Protein AF-A0A4Y2QVM6-F1 (afdb_monomer)

Structure (mmCIF, N/CA/C/O backbone):
data_AF-A0A4Y2QVM6-F1
#
_entry.id   AF-A0A4Y2QVM6-F1
#
loop_
_atom_site.group_PDB
_atom_site.id
_atom_site.type_symbol
_atom_site.label_atom_id
_atom_site.label_alt_id
_atom_site.label_comp_id
_atom_site.label_asym_id
_atom_site.label_entity_id
_atom_site.label_seq_id
_atom_site.pdbx_PDB_ins_code
_atom_site.Cartn_x
_atom_site.Cartn_y
_atom_site.Cartn_z
_atom_site.occupancy
_atom_site.B_iso_or_equiv
_atom_site.auth_seq_id
_atom_site.auth_comp_id
_atom_site.auth_asym_id
_atom_site.auth_atom_id
_atom_site.pdbx_PDB_model_num
ATOM 1 N N . MET A 1 1 ? -23.909 -36.027 -9.436 1.00 43.66 1 MET A N 1
ATOM 2 C CA . MET A 1 1 ? -22.846 -35.007 -9.328 1.00 43.66 1 MET A CA 1
ATOM 3 C C . MET A 1 1 ? -22.425 -34.625 -10.741 1.00 43.66 1 MET A C 1
ATOM 5 O O . MET A 1 1 ? -21.744 -35.407 -11.389 1.00 43.66 1 MET A O 1
ATOM 9 N N . CYS A 1 2 ? -22.909 -33.504 -11.273 1.00 50.91 2 CYS A N 1
ATOM 10 C CA . CYS A 1 2 ? -22.506 -33.029 -12.599 1.00 50.91 2 CYS A CA 1
ATOM 11 C C . CYS A 1 2 ? -21.246 -32.173 -12.443 1.00 50.91 2 CYS A C 1
ATOM 13 O O . CYS A 1 2 ? -21.300 -31.105 -11.841 1.00 50.91 2 CYS A O 1
ATOM 15 N N . LEU A 1 3 ? -20.111 -32.649 -12.959 1.00 51.12 3 LEU A N 1
ATOM 16 C CA . LEU A 1 3 ? -18.906 -31.835 -13.092 1.00 51.12 3 LEU A CA 1
ATOM 17 C C . LEU A 1 3 ? -19.154 -30.814 -14.206 1.00 51.12 3 LEU A C 1
ATOM 19 O O . LEU A 1 3 ? -19.171 -31.168 -15.386 1.00 51.12 3 LEU A O 1
ATOM 23 N N . HIS A 1 4 ? -19.367 -29.551 -13.837 1.00 55.88 4 HIS A N 1
ATOM 24 C CA . HIS A 1 4 ? -19.309 -28.453 -14.795 1.00 55.88 4 HIS A CA 1
ATOM 25 C C . HIS A 1 4 ? -17.871 -28.351 -15.310 1.00 55.88 4 HIS A C 1
ATOM 27 O O . HIS A 1 4 ? -16.975 -27.855 -14.632 1.00 55.88 4 HIS A O 1
ATOM 33 N N . ARG A 1 5 ? -17.645 -28.872 -16.517 1.00 62.84 5 ARG A N 1
ATOM 34 C CA . ARG A 1 5 ? -16.399 -28.684 -17.255 1.00 62.84 5 ARG A CA 1
ATOM 35 C C . ARG A 1 5 ? -16.315 -27.210 -17.638 1.00 62.84 5 ARG A C 1
ATOM 37 O O . ARG A 1 5 ? -17.061 -2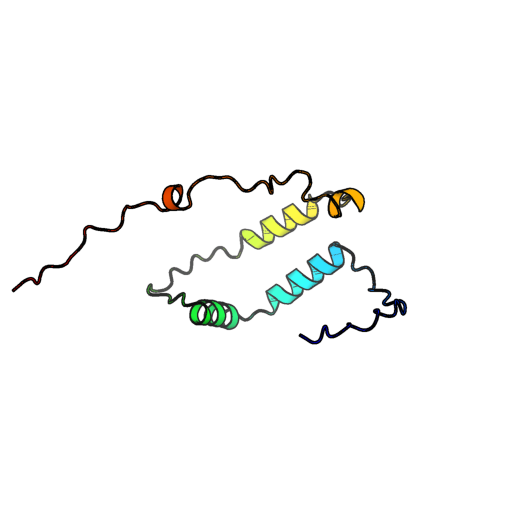6.763 -18.507 1.00 62.84 5 ARG A O 1
ATOM 44 N N . PHE A 1 6 ? -15.438 -26.459 -16.978 1.00 56.59 6 PHE A N 1
ATOM 45 C CA . PHE A 1 6 ? -15.099 -25.115 -17.431 1.00 56.59 6 PHE A CA 1
ATOM 46 C C . PHE A 1 6 ? -14.541 -25.203 -18.861 1.00 56.59 6 PHE A C 1
ATOM 48 O O . PHE A 1 6 ? -13.732 -26.098 -19.141 1.00 56.59 6 PHE A O 1
ATOM 55 N N . PRO A 1 7 ? -14.985 -24.340 -19.791 1.00 65.94 7 PRO A N 1
ATOM 56 C CA . PRO A 1 7 ? -14.401 -24.297 -21.122 1.00 65.94 7 PRO A CA 1
ATOM 57 C C . PRO A 1 7 ? -12.908 -23.937 -21.016 1.00 65.94 7 PRO A C 1
ATOM 59 O O . PRO A 1 7 ? -12.543 -23.132 -20.155 1.00 65.94 7 PRO A O 1
ATOM 62 N N . PRO A 1 8 ? -12.035 -24.518 -21.860 1.00 61.84 8 PRO A N 1
ATOM 63 C CA . PRO A 1 8 ? -10.626 -24.151 -21.878 1.00 61.84 8 PRO A CA 1
ATOM 64 C C . PRO A 1 8 ? -10.510 -22.661 -22.204 1.00 61.84 8 PRO A C 1
ATOM 66 O O . PRO A 1 8 ? -11.066 -22.187 -23.197 1.00 61.84 8 PRO A O 1
ATOM 69 N N . ALA A 1 9 ? -9.820 -21.916 -21.342 1.00 61.75 9 ALA A N 1
ATOM 70 C CA . ALA A 1 9 ? -9.538 -20.512 -21.579 1.00 61.75 9 ALA A CA 1
ATOM 71 C C . ALA A 1 9 ? -8.761 -20.385 -22.896 1.00 61.75 9 ALA A C 1
ATOM 73 O O . ALA A 1 9 ? -7.677 -20.948 -23.044 1.00 61.75 9 ALA A O 1
ATOM 74 N N . ASN A 1 10 ? -9.322 -19.662 -23.864 1.00 61.50 10 ASN A N 1
ATOM 75 C CA . ASN A 1 10 ? -8.602 -19.306 -25.078 1.00 61.50 10 ASN A CA 1
ATOM 76 C C . ASN A 1 10 ? -7.444 -18.375 -24.680 1.00 61.50 10 ASN A C 1
ATOM 78 O O . ASN A 1 10 ? -7.723 -17.296 -24.150 1.00 61.50 10 ASN A O 1
ATOM 82 N N . PRO A 1 11 ? -6.169 -18.699 -24.965 1.00 53.56 11 PRO A N 1
ATOM 83 C CA . PRO A 1 11 ? -5.063 -17.767 -24.786 1.00 53.56 11 PRO A CA 1
ATOM 84 C C . PRO A 1 11 ? -5.073 -16.762 -25.945 1.00 53.56 11 PRO A C 1
ATOM 86 O O . PRO A 1 11 ? -4.121 -16.644 -26.716 1.00 53.56 11 PRO A O 1
ATOM 89 N N . ALA A 1 12 ? -6.176 -16.031 -26.112 1.00 55.97 12 ALA A N 1
ATOM 90 C CA . ALA A 1 12 ? -6.257 -14.903 -27.024 1.00 55.97 12 ALA A CA 1
ATOM 91 C C . ALA A 1 12 ? -5.507 -13.726 -26.394 1.00 55.97 12 ALA A C 1
ATOM 93 O O . ALA A 1 12 ? -6.110 -12.768 -25.928 1.00 55.97 12 ALA A O 1
ATOM 94 N N . LYS A 1 13 ? -4.176 -13.858 -26.338 1.00 58.09 13 LYS A N 1
ATOM 95 C CA . LYS A 1 13 ? -3.180 -12.787 -26.250 1.00 58.09 13 LYS A CA 1
ATOM 96 C C . LYS A 1 13 ? -3.659 -11.575 -25.438 1.00 58.09 13 LYS A C 1
ATOM 98 O O . LYS A 1 13 ? -3.655 -10.452 -25.940 1.00 58.09 13 LYS A O 1
ATOM 103 N N . SER A 1 14 ? -4.033 -11.775 -24.173 1.00 57.97 14 SER A N 1
ATOM 104 C CA . SER A 1 14 ? -4.089 -10.666 -23.226 1.00 57.97 14 SER A CA 1
ATOM 105 C C . SER A 1 14 ? -2.642 -10.269 -22.976 1.00 57.97 14 SER A C 1
ATOM 107 O O . SER A 1 14 ? -1.991 -10.750 -22.052 1.00 57.97 14 SER A O 1
ATOM 109 N N . ARG A 1 15 ? -2.089 -9.446 -23.867 1.00 49.66 15 ARG A N 1
ATOM 110 C CA . ARG A 1 15 ? -0.839 -8.750 -23.603 1.00 49.66 15 ARG A CA 1
ATOM 111 C C . ARG A 1 15 ? -1.165 -7.760 -22.493 1.00 49.66 15 ARG A C 1
ATOM 113 O O . ARG A 1 15 ? -1.472 -6.601 -22.770 1.00 49.66 15 ARG A O 1
ATOM 120 N N . ALA A 1 16 ? -1.193 -8.251 -21.254 1.00 65.44 16 ALA A N 1
ATOM 121 C CA . ALA A 1 16 ? -1.115 -7.409 -20.082 1.00 65.44 16 ALA A CA 1
ATOM 122 C C . ALA A 1 16 ? 0.095 -6.517 -20.344 1.00 65.44 16 ALA A C 1
ATOM 124 O O . ALA A 1 16 ? 1.196 -7.007 -20.602 1.00 65.44 16 ALA A O 1
ATOM 125 N N . LYS A 1 17 ? -0.152 -5.215 -20.485 1.00 70.19 17 LYS A N 1
ATOM 126 C CA . LYS A 1 17 ? 0.931 -4.257 -20.672 1.00 70.19 17 LYS A CA 1
ATOM 127 C C . LYS A 1 17 ? 1.820 -4.443 -19.449 1.00 70.19 17 LYS A C 1
ATOM 129 O O . LYS A 1 17 ? 1.312 -4.340 -18.338 1.00 70.19 17 LYS A O 1
ATOM 134 N N . SER A 1 18 ? 3.081 -4.806 -19.662 1.00 69.44 18 SER A N 1
ATOM 135 C CA . SER A 1 18 ? 4.054 -4.888 -18.581 1.00 69.44 18 SER A CA 1
ATOM 136 C C . SER A 1 18 ? 4.085 -3.519 -17.910 1.00 69.44 18 SER A C 1
ATOM 138 O O . SER A 1 18 ? 4.406 -2.525 -18.560 1.00 69.44 18 SER A O 1
ATOM 140 N N . VAL A 1 19 ? 3.651 -3.467 -16.657 1.00 73.44 19 VAL A N 1
ATOM 141 C CA . VAL A 1 19 ? 3.746 -2.281 -15.809 1.00 73.44 19 VAL A CA 1
ATOM 142 C C . VAL A 1 19 ? 5.127 -2.351 -15.180 1.00 73.44 19 VAL A C 1
ATOM 144 O O . VAL A 1 19 ? 5.482 -3.400 -14.641 1.00 73.44 19 VAL A O 1
ATOM 147 N N . SER A 1 20 ? 5.937 -1.299 -15.303 1.00 87.06 20 SER A N 1
ATOM 148 C CA . SER A 1 20 ? 7.224 -1.299 -14.606 1.00 87.06 20 SER A CA 1
ATOM 149 C C . SER A 1 20 ? 6.989 -1.173 -13.098 1.00 87.06 20 SER A C 1
ATOM 151 O O . SER A 1 20 ? 5.994 -0.583 -12.671 1.00 87.06 20 SER A O 1
ATOM 153 N N . GLY A 1 21 ? 7.906 -1.693 -12.275 1.00 81.81 21 GLY A N 1
ATOM 154 C CA . GLY A 1 21 ? 7.824 -1.513 -10.819 1.00 81.81 21 GLY A CA 1
ATOM 155 C C . GLY A 1 21 ? 7.707 -0.034 -10.436 1.00 81.81 21 GLY A C 1
ATOM 156 O O . GLY A 1 21 ? 6.930 0.332 -9.559 1.00 81.81 21 GLY A O 1
ATOM 157 N N . MET A 1 22 ? 8.371 0.837 -11.196 1.00 82.38 22 MET A N 1
ATOM 158 C CA . MET A 1 22 ? 8.331 2.284 -11.009 1.00 82.38 22 MET A CA 1
ATOM 159 C C . MET A 1 22 ? 6.961 2.897 -11.352 1.00 82.38 22 MET A C 1
ATOM 161 O O . MET A 1 22 ? 6.491 3.789 -10.643 1.00 82.38 22 MET A O 1
ATOM 165 N N . ASP A 1 23 ? 6.271 2.382 -12.376 1.00 83.56 23 ASP A N 1
ATOM 166 C CA . ASP A 1 23 ? 4.889 2.778 -12.692 1.00 83.56 23 ASP A CA 1
ATOM 167 C C . ASP A 1 23 ? 3.921 2.351 -11.579 1.00 83.56 23 ASP A C 1
ATOM 169 O O . ASP A 1 23 ? 3.041 3.122 -11.189 1.00 83.56 23 ASP A O 1
ATOM 173 N N . ALA A 1 24 ? 4.104 1.149 -11.023 1.00 83.31 24 ALA A N 1
ATOM 174 C CA . ALA A 1 24 ? 3.293 0.651 -9.913 1.00 83.31 24 ALA A CA 1
ATOM 175 C C . ALA A 1 24 ? 3.494 1.486 -8.635 1.00 83.31 24 ALA A C 1
ATOM 177 O O . ALA A 1 24 ? 2.511 1.855 -7.981 1.00 83.31 24 ALA A O 1
ATOM 178 N N . ILE A 1 25 ? 4.742 1.851 -8.320 1.00 84.69 25 ILE A N 1
ATOM 179 C CA . ILE A 1 25 ? 5.077 2.770 -7.221 1.00 84.69 25 ILE A CA 1
ATOM 180 C C . ILE A 1 25 ? 4.390 4.122 -7.454 1.00 84.69 25 ILE A C 1
ATOM 182 O O . ILE A 1 25 ? 3.670 4.613 -6.584 1.00 84.69 25 ILE A O 1
ATOM 186 N N . SER A 1 26 ? 4.516 4.688 -8.658 1.00 86.69 26 SER A N 1
ATOM 187 C CA . SER A 1 26 ? 3.907 5.976 -9.012 1.00 86.69 26 SER A CA 1
ATOM 188 C C . SER A 1 26 ? 2.382 5.981 -8.842 1.00 86.69 26 SER A C 1
ATOM 190 O O . SER A 1 26 ? 1.810 6.930 -8.287 1.00 86.69 26 SER A O 1
ATOM 192 N N . TRP A 1 27 ? 1.703 4.913 -9.270 1.00 88.06 27 TRP A N 1
ATOM 193 C CA . TRP A 1 27 ? 0.253 4.780 -9.121 1.00 88.06 27 TRP A CA 1
ATOM 194 C C . TRP A 1 27 ? -0.172 4.626 -7.668 1.00 88.06 27 TRP A C 1
ATOM 196 O O . TRP A 1 27 ? -1.148 5.257 -7.261 1.00 88.06 27 TRP A O 1
ATOM 206 N N . THR A 1 28 ? 0.569 3.846 -6.884 1.00 84.94 28 THR A N 1
ATOM 207 C CA . THR A 1 28 ? 0.265 3.613 -5.468 1.00 84.94 28 THR A CA 1
ATOM 208 C C . THR A 1 28 ? 0.413 4.903 -4.664 1.00 84.94 28 THR A C 1
ATOM 210 O O . THR A 1 28 ? -0.522 5.296 -3.966 1.00 84.94 28 THR A O 1
ATOM 213 N N . THR A 1 29 ? 1.509 5.643 -4.854 1.00 86.06 29 THR A N 1
ATOM 214 C CA . THR A 1 29 ? 1.725 6.948 -4.208 1.00 86.06 29 THR A CA 1
ATOM 215 C C . THR A 1 29 ? 0.663 7.966 -4.629 1.00 86.06 29 THR A C 1
ATOM 217 O O . THR A 1 29 ? 0.128 8.709 -3.804 1.00 86.06 29 THR A O 1
ATOM 220 N N . SER A 1 30 ? 0.302 7.992 -5.915 1.00 84.38 30 SER A N 1
ATOM 221 C CA . SER A 1 30 ? -0.744 8.888 -6.428 1.00 84.38 30 SER A CA 1
ATOM 222 C C . SER A 1 30 ? -2.134 8.549 -5.891 1.00 84.38 30 SER A C 1
ATOM 224 O O . SER A 1 30 ? -2.950 9.449 -5.684 1.00 84.38 30 SER A O 1
ATOM 226 N N . ALA A 1 31 ? -2.423 7.262 -5.696 1.00 86.12 31 ALA A N 1
ATOM 227 C CA . ALA A 1 31 ? -3.672 6.798 -5.111 1.00 86.12 31 ALA A CA 1
ATOM 228 C C . ALA A 1 31 ? -3.739 7.154 -3.624 1.00 86.12 31 ALA A C 1
ATOM 230 O O . ALA A 1 31 ? -4.754 7.697 -3.195 1.00 86.12 31 ALA A O 1
ATOM 231 N N . LEU A 1 32 ? -2.651 6.940 -2.876 1.00 82.50 32 LEU A N 1
ATOM 232 C CA . LEU A 1 32 ? -2.554 7.263 -1.451 1.00 82.50 32 LEU A CA 1
ATOM 233 C C . LEU A 1 32 ? -2.885 8.738 -1.177 1.00 82.50 32 LEU A C 1
ATOM 235 O O . LEU A 1 32 ? -3.726 9.028 -0.331 1.00 82.50 32 LEU A O 1
ATOM 239 N N . LYS A 1 33 ? -2.344 9.662 -1.983 1.00 83.38 33 LYS A N 1
ATOM 240 C CA . LYS A 1 33 ? -2.624 11.111 -1.887 1.00 83.38 33 LYS A CA 1
ATOM 241 C C . LYS A 1 33 ? -4.090 11.496 -2.111 1.00 83.38 33 LYS A C 1
ATOM 243 O O . LYS A 1 33 ? -4.495 12.602 -1.764 1.00 83.38 33 LYS A O 1
ATOM 248 N N . LYS A 1 34 ? -4.884 10.623 -2.735 1.00 85.69 34 LYS A N 1
ATOM 249 C CA . LYS A 1 34 ? -6.309 10.851 -3.021 1.00 85.69 34 LYS A CA 1
ATOM 250 C C . LYS A 1 34 ? -7.232 10.188 -2.001 1.00 85.69 34 LYS A C 1
ATOM 252 O O . LYS A 1 34 ? -8.445 10.382 -2.085 1.00 85.69 34 LYS A O 1
ATOM 257 N N . VAL A 1 35 ? -6.696 9.392 -1.074 1.00 83.50 35 VAL A N 1
ATOM 258 C CA . VAL A 1 35 ? -7.505 8.740 -0.045 1.00 83.50 35 VAL A CA 1
ATOM 259 C C . VAL A 1 35 ? -7.907 9.778 0.994 1.00 83.50 35 VAL A C 1
ATOM 261 O O . VAL A 1 35 ? -7.077 10.341 1.699 1.00 83.50 35 VAL A O 1
ATOM 264 N N . GLU A 1 36 ? -9.210 10.018 1.109 1.00 82.94 36 GLU A N 1
ATOM 265 C CA . GLU A 1 36 ? -9.754 10.826 2.194 1.00 82.94 36 GLU A CA 1
ATOM 266 C C . GLU A 1 36 ? -9.555 10.088 3.536 1.00 82.94 36 GLU A C 1
ATOM 268 O O . GLU A 1 36 ? -9.911 8.905 3.628 1.00 82.94 36 GLU A O 1
ATOM 273 N N . PRO A 1 37 ? -9.085 10.755 4.608 1.00 76.75 37 PRO A N 1
ATOM 274 C CA . PRO A 1 37 ? -8.931 10.139 5.932 1.00 76.75 37 PRO A CA 1
ATOM 275 C C . PRO A 1 37 ? -10.220 9.477 6.451 1.00 76.75 37 PRO A C 1
ATOM 277 O O . PRO A 1 37 ? -10.189 8.426 7.097 1.00 76.75 37 PRO A O 1
ATOM 280 N N . GLY A 1 38 ? -11.383 10.037 6.098 1.00 79.25 38 GLY A N 1
ATOM 281 C CA . GLY A 1 38 ? -12.691 9.466 6.423 1.00 79.25 38 GLY A CA 1
ATOM 282 C C . GLY A 1 38 ? -12.951 8.092 5.792 1.00 79.25 38 GLY A C 1
ATOM 283 O O . GLY A 1 38 ? -13.745 7.314 6.327 1.00 79.25 38 GLY A O 1
ATOM 284 N N . CYS A 1 39 ? -12.282 7.759 4.685 1.00 82.38 39 CYS A N 1
ATOM 285 C CA . CYS A 1 39 ? -12.387 6.458 4.025 1.00 82.38 39 CYS A CA 1
ATOM 286 C C . CYS A 1 39 ? -11.708 5.363 4.861 1.00 82.38 39 CYS A C 1
ATOM 288 O O . CYS A 1 39 ? -12.305 4.318 5.121 1.00 82.38 39 CYS A O 1
ATOM 290 N N . VAL A 1 40 ? -10.511 5.654 5.378 1.00 82.44 40 VAL A N 1
ATOM 291 C CA . VAL A 1 40 ? -9.753 4.754 6.259 1.00 82.44 40 VAL A CA 1
ATOM 292 C C . VAL A 1 40 ? -10.543 4.477 7.539 1.00 82.44 40 VAL A C 1
ATOM 294 O O . VAL A 1 40 ? -10.768 3.320 7.896 1.00 82.44 40 VAL A O 1
ATOM 297 N N . LEU A 1 41 ? -11.087 5.524 8.169 1.00 81.56 41 LEU A N 1
ATOM 298 C CA . LEU A 1 41 ? -11.900 5.389 9.382 1.00 81.56 41 LEU A CA 1
ATOM 299 C C . LEU A 1 41 ? -13.155 4.523 9.168 1.00 81.56 41 LEU A C 1
ATOM 301 O O . LEU A 1 41 ? -13.533 3.737 10.040 1.00 81.56 41 LEU A O 1
ATOM 305 N N . LYS A 1 42 ? -13.813 4.643 8.006 1.00 85.31 42 LYS A N 1
ATOM 306 C CA . LYS A 1 42 ? -14.968 3.801 7.652 1.00 85.31 42 LYS A CA 1
ATOM 307 C C . LYS A 1 42 ? -14.577 2.328 7.512 1.00 85.31 42 LYS A C 1
ATOM 309 O O . LYS A 1 42 ? -15.355 1.472 7.933 1.00 85.31 42 LYS A O 1
ATOM 314 N N . CYS A 1 43 ? -13.396 2.030 6.969 1.00 84.69 43 CYS A N 1
ATOM 315 C CA . CYS A 1 43 ? -12.885 0.661 6.875 1.00 84.69 43 CYS A CA 1
ATOM 316 C C . CYS A 1 43 ? -12.644 0.048 8.259 1.00 84.69 43 CYS A C 1
ATOM 318 O O . CYS A 1 43 ? -13.132 -1.052 8.513 1.00 84.69 43 CYS A O 1
ATOM 320 N N . PHE A 1 44 ? -11.996 0.776 9.175 1.00 83.62 44 PHE A N 1
ATOM 321 C CA . PHE A 1 44 ? -11.777 0.312 10.552 1.00 83.62 44 PHE A CA 1
ATOM 322 C C . PHE A 1 44 ? -13.094 0.009 11.277 1.00 83.62 44 PHE A C 1
ATOM 324 O O . PHE A 1 44 ? -13.271 -1.093 11.797 1.00 83.62 44 PHE A O 1
ATOM 331 N N . LYS A 1 45 ? -14.071 0.925 11.205 1.00 86.06 45 LYS A N 1
ATOM 332 C CA . LYS A 1 45 ? -15.407 0.700 11.784 1.00 86.06 45 LYS A CA 1
ATOM 333 C C . LYS A 1 45 ? -16.101 -0.524 11.189 1.00 86.06 45 LYS A C 1
ATOM 335 O O . LYS A 1 45 ? -16.703 -1.303 11.922 1.00 86.06 45 LYS A O 1
ATOM 340 N N . LYS A 1 46 ? -16.021 -0.711 9.866 1.00 88.38 46 LYS A N 1
ATOM 341 C CA . LYS A 1 46 ? -16.628 -1.864 9.181 1.00 88.38 46 LYS A CA 1
ATOM 342 C C . LYS A 1 46 ? -1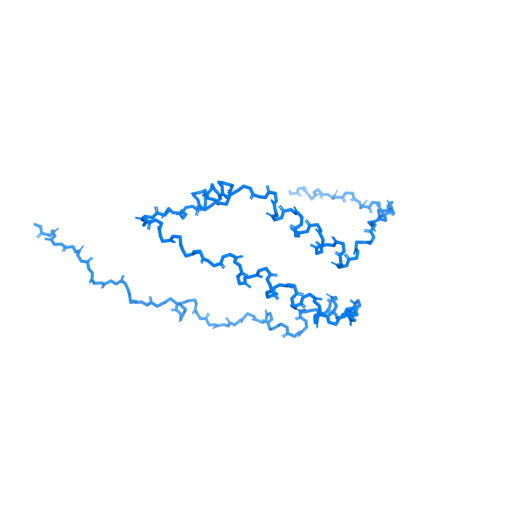5.962 -3.188 9.564 1.00 88.38 46 LYS A C 1
ATOM 344 O O . LYS A 1 46 ? -16.645 -4.204 9.616 1.00 88.38 46 LYS A O 1
ATOM 349 N N . ALA A 1 47 ? -14.664 -3.168 9.848 1.00 87.50 47 ALA A N 1
ATOM 350 C CA . ALA A 1 47 ? -13.912 -4.316 10.342 1.00 87.50 47 ALA A CA 1
ATOM 351 C C . ALA A 1 47 ? -14.098 -4.570 11.855 1.00 87.50 47 ALA A C 1
ATOM 353 O O . ALA A 1 47 ? -13.499 -5.495 12.389 1.00 87.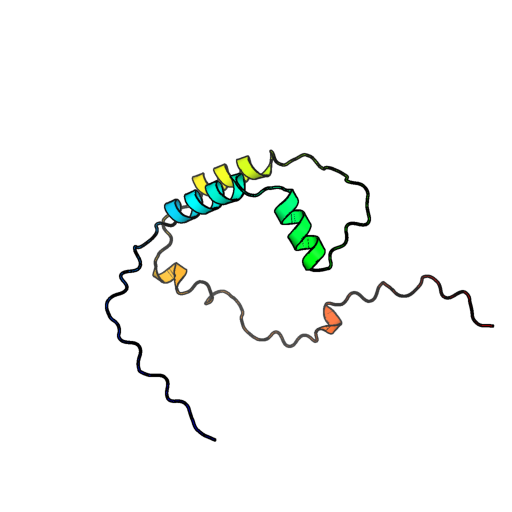50 47 ALA A O 1
ATOM 354 N N . GLY A 1 48 ? -14.941 -3.789 12.545 1.00 85.94 48 GLY A N 1
ATOM 355 C CA . GLY A 1 48 ? -15.225 -3.962 13.972 1.00 85.94 48 GLY A CA 1
ATOM 356 C C . GLY A 1 48 ? -14.196 -3.317 14.903 1.00 85.94 48 GLY A C 1
ATOM 357 O O . GLY A 1 48 ? -14.284 -3.490 16.116 1.00 85.94 48 GLY A O 1
ATOM 358 N N . PHE A 1 49 ? -13.252 -2.540 14.365 1.00 79.31 49 PHE A N 1
ATOM 359 C CA . PHE A 1 49 ? -12.353 -1.712 15.163 1.00 79.31 49 PHE A CA 1
ATOM 360 C C . PHE A 1 49 ? -13.075 -0.416 15.529 1.00 79.31 49 PHE A C 1
ATOM 362 O O . PHE A 1 49 ? -13.162 0.531 14.741 1.00 79.31 49 PHE A O 1
ATOM 369 N N . PHE A 1 50 ? -13.638 -0.387 16.732 1.00 71.94 50 PHE A N 1
ATOM 370 C CA . PHE A 1 50 ? -14.261 0.804 17.289 1.00 71.94 50 PHE A CA 1
ATOM 371 C C . PHE A 1 50 ? -13.210 1.593 18.070 1.00 71.94 50 PHE A C 1
ATOM 373 O O . PHE A 1 50 ? -12.713 1.129 19.091 1.00 71.94 50 PHE A O 1
ATOM 380 N N . SER A 1 51 ? -12.858 2.789 17.595 1.00 68.25 51 SER A N 1
ATOM 381 C CA . SER A 1 51 ? -12.016 3.713 18.360 1.00 68.25 51 SER A CA 1
ATOM 382 C C . SER A 1 51 ? -12.779 4.165 19.608 1.00 68.25 51 SER A C 1
ATOM 384 O O . SER A 1 51 ? -13.773 4.881 19.495 1.00 68.25 51 SER A O 1
ATOM 386 N N . THR A 1 52 ? -12.345 3.729 20.790 1.00 58.62 52 THR A N 1
ATOM 387 C CA . THR A 1 52 ? -12.924 4.124 22.090 1.00 58.62 52 THR A CA 1
ATOM 388 C C . THR A 1 52 ? -12.166 5.262 22.771 1.00 58.62 52 THR A C 1
ATOM 390 O O . THR A 1 52 ? -12.583 5.722 23.828 1.00 58.62 52 THR A O 1
ATOM 393 N N . SER A 1 53 ? -11.072 5.739 22.181 1.00 57.34 53 SER A N 1
ATOM 394 C CA . SER A 1 53 ? -10.204 6.748 22.779 1.00 57.34 53 SER A CA 1
ATOM 395 C C . SER A 1 53 ? -10.189 8.016 21.932 1.00 57.34 53 SER A C 1
ATOM 397 O O . SER A 1 53 ? -10.060 7.966 20.707 1.00 57.34 53 SER A O 1
ATOM 399 N N . GLU A 1 54 ? -10.384 9.141 22.621 1.00 53.88 54 GLU A N 1
ATOM 400 C CA . GLU A 1 54 ? -10.136 10.488 22.131 1.00 53.88 54 GLU A CA 1
ATOM 401 C C . GLU A 1 54 ? -8.758 10.549 21.469 1.00 53.88 54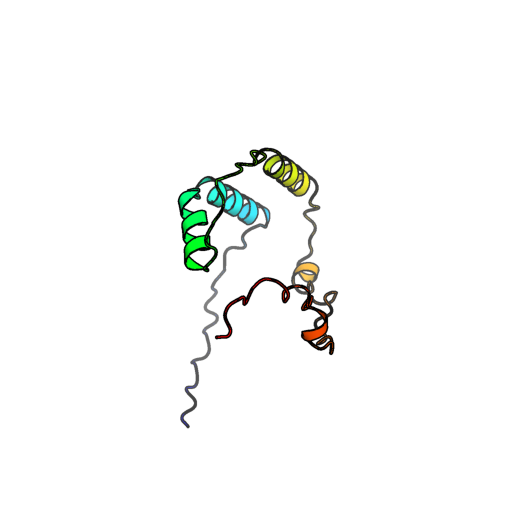 GLU A C 1
ATOM 403 O O . GLU A 1 54 ? -7.751 10.126 22.027 1.00 53.88 54 GLU A O 1
ATOM 408 N N . VAL A 1 55 ? -8.781 11.020 20.230 1.00 53.09 55 VAL A N 1
ATOM 409 C CA . VAL A 1 55 ? -7.668 11.176 19.306 1.00 53.09 55 VAL A CA 1
ATOM 410 C C . VAL A 1 55 ? -6.437 11.764 20.004 1.00 53.09 55 VAL A C 1
ATOM 412 O O . VAL A 1 55 ? -6.353 1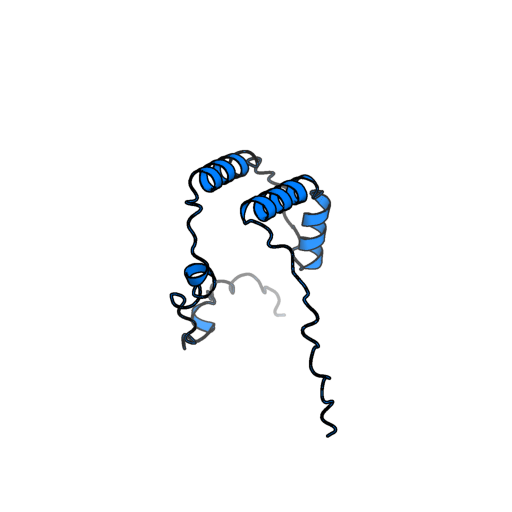2.968 20.227 1.00 53.09 55 VAL A O 1
ATOM 415 N N . VAL A 1 56 ? -5.434 10.923 20.259 1.00 52.09 56 VAL A N 1
ATOM 416 C CA . VAL A 1 56 ? -4.046 11.371 20.157 1.00 52.09 56 VAL A CA 1
ATOM 417 C C . VAL A 1 56 ? -3.746 11.347 18.666 1.00 52.09 56 VAL A C 1
ATOM 419 O O . VAL A 1 56 ? -3.459 10.304 18.082 1.00 52.09 56 VAL A O 1
ATOM 422 N N . THR A 1 57 ? -3.923 12.496 18.015 1.00 52.78 57 THR A N 1
ATOM 423 C CA . THR A 1 57 ? -3.247 12.754 16.748 1.00 52.78 57 THR A CA 1
ATOM 424 C C . THR A 1 57 ? -1.764 12.813 17.071 1.00 52.78 57 THR A C 1
ATOM 426 O O . THR A 1 57 ? -1.244 13.898 17.332 1.00 52.78 57 THR A O 1
ATOM 429 N N . ASP A 1 58 ? -1.088 11.665 17.068 1.00 44.84 58 ASP A N 1
ATOM 430 C CA . ASP A 1 58 ? 0.348 11.682 16.832 1.00 44.84 58 ASP A CA 1
ATOM 431 C C . ASP A 1 58 ? 0.535 12.042 15.361 1.00 44.84 58 ASP A C 1
ATOM 433 O O . ASP A 1 58 ? 0.439 11.248 14.426 1.00 44.84 58 ASP A O 1
ATOM 437 N N . SER A 1 59 ? 0.635 13.351 15.190 1.00 56.09 59 SER A N 1
ATOM 438 C CA . SER A 1 59 ? 1.184 14.020 14.038 1.00 56.09 59 SER A CA 1
ATOM 439 C C . SER A 1 59 ? 2.657 13.638 13.928 1.00 56.09 59 SER A C 1
ATOM 441 O O . SER A 1 59 ? 3.494 14.350 14.464 1.00 56.09 59 SER A O 1
ATOM 443 N N . THR A 1 60 ? 2.967 12.580 13.185 1.00 49.59 60 THR A N 1
ATOM 444 C CA . THR A 1 60 ? 4.225 12.479 12.425 1.00 49.59 60 THR A CA 1
ATOM 445 C C . THR A 1 60 ? 3.983 11.755 11.098 1.00 49.59 60 THR A C 1
ATOM 447 O O . THR A 1 60 ? 4.614 10.768 10.742 1.00 49.59 60 THR A O 1
ATOM 450 N N . THR A 1 61 ? 3.055 12.279 10.293 1.00 50.75 61 THR A N 1
ATOM 451 C CA . THR A 1 61 ? 2.905 11.879 8.878 1.00 50.75 61 THR A CA 1
ATOM 452 C C . THR A 1 61 ? 4.064 12.389 8.001 1.00 50.75 61 THR A C 1
ATOM 454 O O . THR A 1 61 ? 4.089 12.125 6.808 1.00 50.75 61 THR A O 1
ATOM 457 N N . GLU A 1 62 ? 5.016 13.135 8.567 1.00 51.41 62 GLU A N 1
ATOM 458 C CA . GLU A 1 62 ? 6.189 13.674 7.866 1.00 51.41 62 GLU A CA 1
ATOM 459 C C . GLU A 1 62 ? 7.432 12.777 7.951 1.00 51.41 62 GLU A C 1
ATOM 461 O O . GLU A 1 62 ? 8.355 12.948 7.162 1.00 51.41 62 GLU A O 1
ATOM 466 N N . GLU A 1 63 ? 7.469 11.802 8.863 1.00 55.25 63 GLU A N 1
ATOM 467 C CA . GLU A 1 63 ? 8.605 10.873 8.967 1.00 55.25 63 GLU A CA 1
ATOM 468 C C . GLU A 1 63 ? 8.504 9.771 7.895 1.00 55.25 63 GLU A C 1
ATOM 470 O O . GLU A 1 63 ? 9.488 9.439 7.235 1.00 55.25 63 GLU A O 1
ATOM 475 N N . ASN A 1 64 ? 7.289 9.288 7.601 1.00 58.66 64 ASN A N 1
ATOM 476 C CA . ASN A 1 64 ? 7.099 8.133 6.716 1.00 58.66 64 ASN A CA 1
ATOM 477 C C . ASN A 1 64 ? 7.299 8.417 5.212 1.00 58.66 64 ASN A C 1
ATOM 479 O O . ASN A 1 64 ? 7.734 7.528 4.479 1.00 58.66 64 ASN A O 1
ATOM 483 N N . GLU A 1 65 ? 6.997 9.624 4.720 1.00 63.81 65 GLU A N 1
ATOM 484 C CA . GLU A 1 65 ? 7.112 9.939 3.288 1.00 63.81 65 GLU A CA 1
ATOM 485 C C . GLU A 1 65 ? 8.586 10.081 2.882 1.00 63.81 65 GLU A C 1
ATOM 487 O O . GLU A 1 65 ? 8.979 9.705 1.773 1.00 63.81 65 GLU A O 1
ATOM 492 N N . ASN A 1 66 ? 9.401 10.585 3.806 1.00 68.81 66 ASN A N 1
ATOM 493 C CA . ASN A 1 66 ? 10.824 10.847 3.632 1.00 68.81 66 ASN A CA 1
ATOM 494 C C . ASN A 1 66 ? 11.606 9.530 3.665 1.00 68.81 66 ASN A C 1
ATOM 496 O O . ASN A 1 66 ? 12.466 9.300 2.814 1.00 68.81 66 ASN A O 1
ATOM 500 N N . GLU A 1 67 ? 11.244 8.642 4.592 1.00 73.50 67 GLU A N 1
ATOM 501 C CA . GLU A 1 67 ? 11.759 7.274 4.673 1.00 73.50 67 GLU A CA 1
ATOM 502 C C . GLU A 1 67 ? 11.393 6.454 3.430 1.00 73.50 67 GLU A C 1
ATOM 504 O O . GLU A 1 67 ? 12.242 5.765 2.870 1.00 73.50 67 GLU A O 1
ATOM 509 N N . LEU A 1 68 ? 10.156 6.569 2.931 1.00 71.94 68 LEU A N 1
ATOM 510 C CA . LEU A 1 68 ? 9.739 5.888 1.703 1.00 71.94 68 LEU A CA 1
ATOM 511 C C . LEU A 1 68 ? 10.547 6.369 0.486 1.00 71.94 68 LEU A C 1
ATOM 513 O O . LEU A 1 68 ? 10.945 5.560 -0.351 1.00 71.94 68 LEU A O 1
ATOM 517 N N . ALA A 1 69 ? 10.782 7.677 0.367 1.00 76.62 69 ALA A N 1
ATOM 518 C CA . ALA A 1 69 ? 11.552 8.244 -0.737 1.00 76.62 69 ALA A CA 1
ATOM 519 C C . ALA A 1 69 ? 13.020 7.789 -0.714 1.00 76.62 69 ALA A C 1
ATOM 521 O O . ALA A 1 69 ? 13.569 7.473 -1.771 1.00 76.62 69 ALA A O 1
ATOM 522 N N . ASP A 1 70 ? 13.627 7.713 0.471 1.00 82.75 70 ASP A N 1
ATOM 523 C CA . ASP A 1 70 ? 14.988 7.203 0.649 1.00 82.75 70 ASP A CA 1
ATOM 524 C C . ASP A 1 70 ? 15.068 5.701 0.325 1.00 82.75 70 ASP A C 1
ATOM 526 O O . ASP A 1 70 ? 15.928 5.270 -0.442 1.00 82.75 70 ASP A O 1
ATOM 530 N N . LEU A 1 71 ? 14.100 4.904 0.787 1.00 78.12 71 LEU A N 1
ATOM 531 C CA . LEU A 1 71 ? 14.007 3.481 0.443 1.00 78.12 71 LEU A CA 1
ATOM 532 C C . LEU A 1 71 ? 13.829 3.250 -1.065 1.00 78.12 71 LEU A C 1
ATOM 534 O O . LEU A 1 71 ? 14.456 2.352 -1.617 1.00 78.12 71 LEU A O 1
ATOM 538 N N . VAL A 1 72 ? 13.019 4.064 -1.751 1.00 76.38 72 VAL A N 1
ATOM 539 C CA . VAL A 1 72 ? 12.835 3.981 -3.214 1.00 76.38 72 VAL A CA 1
ATOM 540 C C . VAL A 1 72 ? 14.100 4.400 -3.967 1.00 76.38 72 VAL A C 1
ATOM 542 O O . VAL A 1 72 ? 14.402 3.817 -5.006 1.00 76.38 72 VAL A O 1
ATOM 545 N N . ALA A 1 73 ? 14.847 5.384 -3.462 1.00 80.38 73 ALA A N 1
ATOM 546 C CA . ALA A 1 73 ? 16.109 5.817 -4.061 1.00 80.38 73 ALA A CA 1
ATOM 547 C C . ALA A 1 73 ? 17.235 4.783 -3.883 1.00 80.38 73 ALA A C 1
ATOM 549 O O . ALA A 1 73 ? 18.100 4.669 -4.751 1.00 80.38 73 ALA A O 1
ATOM 550 N N . ASN A 1 74 ? 17.199 4.029 -2.782 1.00 80.25 74 ASN A N 1
ATOM 551 C CA . ASN A 1 74 ? 18.182 3.001 -2.437 1.00 80.25 74 ASN A CA 1
ATOM 552 C C . ASN A 1 74 ? 17.776 1.584 -2.889 1.00 80.25 74 ASN A C 1
ATOM 554 O O . ASN A 1 74 ? 18.547 0.642 -2.704 1.00 80.25 74 ASN A O 1
ATOM 558 N N . LEU A 1 75 ? 16.584 1.412 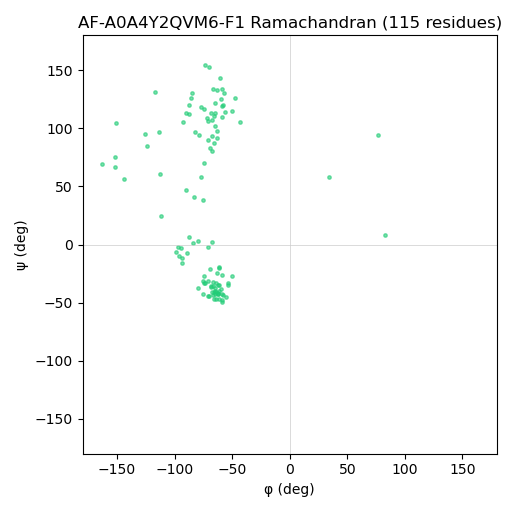-3.472 1.00 77.94 75 LEU A N 1
ATOM 559 C CA . LEU A 1 75 ? 16.127 0.131 -4.004 1.00 77.94 75 LEU A CA 1
ATOM 560 C C . LEU A 1 75 ? 16.904 -0.185 -5.286 1.00 77.94 75 LEU A C 1
ATOM 562 O O . LEU A 1 75 ? 16.689 0.440 -6.326 1.00 77.94 75 LEU A O 1
ATOM 566 N N . ASP A 1 76 ? 17.799 -1.169 -5.221 1.00 69.81 76 ASP A N 1
ATOM 567 C CA . ASP A 1 76 ? 18.502 -1.642 -6.409 1.00 69.81 76 ASP A CA 1
ATOM 568 C C . ASP A 1 76 ? 17.471 -2.268 -7.363 1.00 69.81 76 ASP A C 1
ATOM 570 O O . ASP A 1 76 ? 16.825 -3.269 -7.058 1.00 69.81 76 ASP A O 1
ATOM 574 N N . SER A 1 77 ? 17.258 -1.632 -8.518 1.00 66.88 77 SER A N 1
ATOM 575 C CA . SER A 1 77 ? 16.204 -1.983 -9.487 1.00 66.88 77 SER A CA 1
ATOM 576 C C . SER A 1 77 ? 16.433 -3.341 -10.169 1.00 66.88 77 SER A C 1
ATOM 578 O O . SER A 1 77 ? 15.666 -3.730 -11.055 1.00 66.88 77 SER A O 1
ATOM 580 N N . ASN A 1 78 ? 17.489 -4.052 -9.793 1.00 71.44 78 ASN A N 1
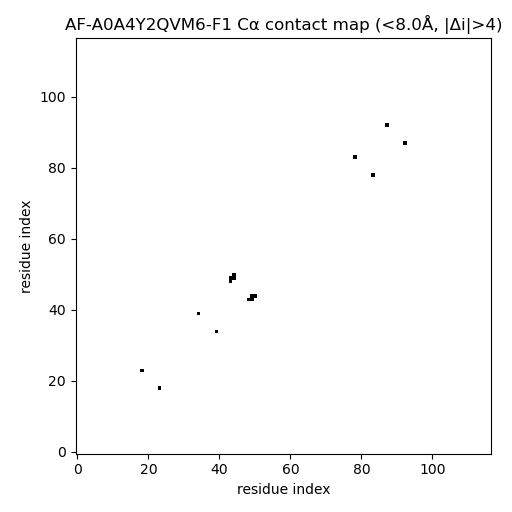ATOM 581 C CA . ASN A 1 78 ? 17.952 -5.267 -10.438 1.00 71.44 78 ASN A CA 1
ATOM 582 C C . ASN A 1 78 ? 17.310 -6.509 -9.814 1.00 71.44 78 ASN A C 1
ATOM 584 O O . ASN A 1 78 ? 18.002 -7.475 -9.524 1.00 71.44 78 ASN A O 1
ATOM 588 N N . PHE A 1 79 ? 15.992 -6.496 -9.616 1.00 67.25 79 PHE A N 1
ATOM 589 C CA . PHE A 1 79 ? 15.280 -7.724 -9.278 1.00 67.25 79 PHE A CA 1
ATOM 590 C C . PHE A 1 79 ? 15.117 -8.546 -10.556 1.00 67.25 79 PHE A C 1
ATOM 592 O O . PHE A 1 79 ? 14.522 -8.074 -11.536 1.00 67.25 79 PHE A O 1
ATOM 599 N N . SER A 1 80 ? 15.685 -9.750 -10.587 1.00 78.44 80 SER A N 1
ATOM 600 C CA . SER A 1 80 ? 15.526 -10.625 -11.746 1.00 78.44 80 SER A CA 1
ATOM 601 C C . SER A 1 80 ? 14.105 -11.200 -11.781 1.00 78.44 80 SER A C 1
ATOM 603 O O . SER A 1 80 ? 13.414 -11.308 -10.767 1.00 78.44 80 SER A O 1
ATOM 605 N N . VAL A 1 81 ? 13.634 -11.565 -12.976 1.00 76.50 81 VAL A N 1
ATOM 606 C CA . VAL A 1 81 ? 12.327 -12.227 -13.111 1.00 76.50 81 VAL A CA 1
ATOM 607 C C . VAL A 1 81 ? 12.337 -13.567 -12.377 1.00 76.50 81 VAL A C 1
ATOM 609 O O . VAL A 1 81 ? 11.317 -13.942 -11.808 1.00 76.50 81 VAL A O 1
ATOM 612 N N . GLU A 1 82 ? 13.475 -14.267 -12.365 1.00 79.12 82 GLU A N 1
ATOM 613 C CA . GLU A 1 82 ? 13.627 -15.505 -11.600 1.00 79.12 82 GLU A CA 1
ATOM 614 C C . GLU A 1 82 ? 13.498 -15.253 -10.091 1.00 79.12 82 GLU A C 1
ATOM 616 O O . GLU A 1 82 ? 12.796 -15.994 -9.413 1.00 79.12 82 GLU A O 1
ATOM 621 N N . GLU A 1 83 ? 14.082 -14.166 -9.585 1.00 77.81 83 GLU A N 1
ATOM 622 C CA . GLU A 1 83 ? 13.998 -13.777 -8.172 1.00 77.81 83 GLU A CA 1
ATOM 623 C C . GLU A 1 83 ? 12.556 -13.439 -7.751 1.00 77.81 83 GLU A C 1
ATOM 625 O O . GLU A 1 83 ? 12.142 -13.754 -6.641 1.00 77.81 83 GLU A O 1
ATOM 630 N N . TYR A 1 84 ? 11.739 -12.874 -8.653 1.00 76.00 84 TYR A N 1
ATOM 631 C CA . TYR A 1 84 ? 10.314 -12.605 -8.390 1.00 76.00 84 TYR A CA 1
ATOM 632 C C . TYR A 1 84 ? 9.436 -13.860 -8.416 1.00 76.00 84 TYR A C 1
ATOM 634 O O . TYR A 1 84 ? 8.430 -13.928 -7.709 1.00 76.00 84 TYR A O 1
ATOM 642 N N . VAL A 1 85 ? 9.778 -14.840 -9.254 1.00 83.12 85 VAL A N 1
ATOM 643 C CA . VAL A 1 85 ? 9.029 -16.103 -9.346 1.00 83.12 85 VAL A CA 1
ATOM 644 C C . VAL A 1 85 ? 9.308 -17.001 -8.141 1.00 83.12 85 VAL A C 1
ATOM 646 O O . VAL A 1 85 ? 8.426 -17.766 -7.769 1.00 83.12 85 VAL A O 1
ATOM 649 N N . ASN A 1 86 ? 10.480 -16.852 -7.522 1.00 84.75 86 ASN A N 1
ATOM 650 C CA . ASN A 1 86 ? 10.993 -17.739 -6.482 1.00 84.75 86 ASN A CA 1
ATOM 651 C C . ASN A 1 86 ? 11.068 -17.067 -5.096 1.00 84.75 86 ASN A C 1
ATOM 653 O O . ASN A 1 86 ? 11.868 -17.463 -4.253 1.00 84.75 86 ASN A O 1
ATOM 657 N N . ILE A 1 87 ? 10.257 -16.033 -4.841 1.00 80.69 87 ILE A N 1
ATOM 658 C CA . ILE A 1 87 ? 10.244 -15.316 -3.549 1.00 80.69 87 ILE A CA 1
ATOM 659 C C . ILE A 1 87 ? 9.867 -16.208 -2.359 1.00 80.69 87 ILE A C 1
ATOM 661 O O . ILE A 1 87 ? 10.111 -15.845 -1.210 1.00 80.69 87 ILE A O 1
ATOM 665 N N . ASP A 1 88 ? 9.212 -17.332 -2.625 1.00 82.69 88 ASP A N 1
ATOM 666 C CA . ASP A 1 88 ? 8.736 -18.293 -1.643 1.00 82.69 88 ASP A CA 1
ATOM 667 C C . ASP A 1 88 ? 9.720 -19.434 -1.375 1.00 82.69 88 ASP A C 1
ATOM 669 O O . ASP A 1 88 ? 9.545 -20.123 -0.373 1.00 82.69 88 ASP A O 1
ATOM 673 N N . ASP A 1 89 ? 10.776 -19.596 -2.181 1.00 84.94 89 ASP A N 1
ATOM 674 C CA . ASP A 1 89 ? 11.794 -20.637 -1.970 1.00 84.94 89 ASP A CA 1
ATOM 675 C C . ASP A 1 89 ? 12.520 -20.463 -0.620 1.00 84.94 89 ASP A C 1
ATOM 677 O O .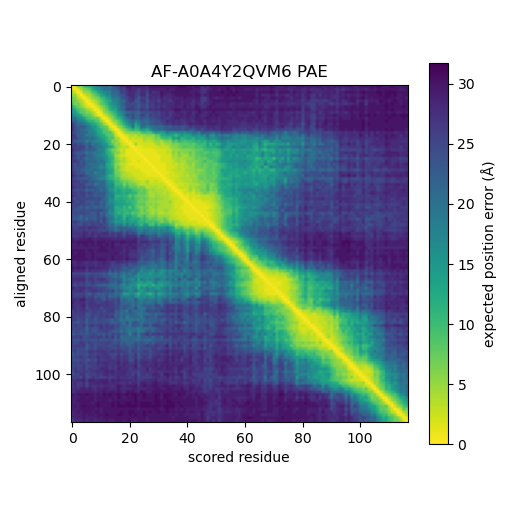 ASP A 1 89 ? 12.841 -21.446 0.050 1.00 84.94 89 ASP A O 1
ATOM 681 N N . ASP A 1 90 ? 12.731 -19.213 -0.192 1.00 81.69 90 ASP A N 1
ATOM 682 C CA . ASP A 1 90 ? 13.343 -18.875 1.100 1.00 81.69 90 ASP A CA 1
ATOM 683 C C . ASP A 1 90 ? 12.315 -18.751 2.242 1.00 81.69 90 ASP A C 1
ATOM 685 O O . ASP A 1 90 ? 12.684 -18.605 3.414 1.00 81.69 90 ASP A O 1
ATOM 689 N N . LEU A 1 91 ? 11.015 -18.800 1.934 1.00 81.62 91 LEU A N 1
ATOM 690 C CA . LEU A 1 91 ? 9.963 -18.773 2.944 1.00 81.62 91 LEU A CA 1
ATOM 691 C C . LEU A 1 91 ? 9.687 -20.199 3.416 1.00 81.62 91 LEU A C 1
ATOM 693 O O . LEU A 1 91 ? 9.241 -21.057 2.658 1.00 81.62 91 LEU A O 1
ATOM 697 N N . SER A 1 92 ? 9.871 -20.459 4.711 1.00 75.38 92 SER A N 1
ATOM 698 C CA . SER A 1 92 ? 9.421 -21.717 5.302 1.00 75.38 92 SER A CA 1
ATOM 699 C C . SER A 1 92 ? 7.886 -21.769 5.296 1.00 75.38 92 SER A C 1
ATOM 701 O O . SER A 1 92 ? 7.229 -21.275 6.212 1.00 75.38 92 SER A O 1
ATOM 703 N N . ILE A 1 93 ? 7.307 -22.366 4.254 1.00 72.62 93 ILE A N 1
ATOM 704 C CA . ILE A 1 93 ? 5.869 -22.679 4.165 1.00 72.62 93 ILE A CA 1
ATOM 705 C C . ILE A 1 93 ? 5.514 -24.002 4.849 1.00 72.62 93 ILE A C 1
ATOM 707 O O . ILE A 1 93 ? 4.366 -24.448 4.795 1.00 72.62 93 ILE A O 1
ATOM 711 N N . GLU A 1 94 ? 6.505 -24.663 5.449 1.00 75.38 94 GLU A N 1
ATOM 712 C CA . GLU A 1 94 ? 6.271 -25.851 6.252 1.00 75.38 94 GLU A CA 1
ATOM 713 C C . GLU A 1 94 ? 5.290 -25.498 7.372 1.00 75.38 94 GLU A C 1
ATOM 715 O O . GLU A 1 94 ? 5.455 -24.496 8.068 1.00 75.38 94 GLU A O 1
ATOM 720 N N . GLU A 1 95 ? 4.245 -26.311 7.527 1.00 67.38 95 GLU A N 1
ATOM 721 C CA . GLU A 1 95 ? 3.288 -26.154 8.616 1.00 67.38 95 GLU A CA 1
ATOM 722 C C . GLU A 1 95 ? 4.034 -26.372 9.934 1.00 67.38 95 GLU A C 1
ATOM 724 O O . GLU A 1 95 ? 4.282 -27.506 10.357 1.00 67.38 95 GLU A O 1
ATOM 729 N N . GLU A 1 96 ? 4.436 -25.273 10.573 1.00 66.81 96 GLU A N 1
ATOM 730 C CA . GLU A 1 96 ? 5.012 -25.319 11.902 1.00 66.81 96 GLU A CA 1
ATOM 731 C C . GLU A 1 96 ? 3.969 -25.955 12.825 1.00 66.81 96 GLU A C 1
ATOM 733 O O . GLU A 1 96 ? 2.919 -25.384 13.125 1.00 66.81 96 GLU A O 1
ATOM 738 N N . LYS A 1 97 ? 4.253 -27.180 13.274 1.00 74.25 97 LYS A N 1
ATOM 739 C CA . LYS A 1 97 ? 3.352 -27.985 14.106 1.00 74.25 97 LYS A CA 1
ATOM 740 C C . LYS A 1 97 ? 3.326 -27.493 15.557 1.00 74.25 97 LYS A C 1
ATOM 742 O O . LYS A 1 97 ? 3.312 -28.295 16.495 1.00 74.25 97 LYS A O 1
ATOM 747 N N . LEU A 1 98 ? 3.370 -26.182 15.764 1.00 79.88 98 LEU A N 1
ATOM 748 C CA . LEU A 1 98 ? 3.155 -25.588 17.066 1.00 79.88 98 LEU A CA 1
ATOM 749 C C . LEU A 1 98 ? 1.651 -25.414 17.290 1.00 79.88 98 LEU A C 1
ATOM 751 O O . LEU A 1 98 ? 0.938 -24.890 16.434 1.00 79.88 98 LEU A O 1
ATOM 755 N N . PRO A 1 99 ? 1.127 -25.860 18.440 1.00 80.50 99 PRO A N 1
ATOM 756 C CA . PRO A 1 99 ? -0.267 -25.628 18.758 1.00 80.50 99 PRO A CA 1
ATOM 757 C C . PRO A 1 99 ? -0.514 -24.120 18.873 1.00 80.50 99 PRO A C 1
ATOM 759 O O . PRO A 1 99 ? 0.215 -23.414 19.569 1.00 80.50 99 PRO A O 1
ATOM 762 N N . VAL A 1 100 ? -1.588 -23.641 18.236 1.00 72.88 100 VAL A N 1
ATOM 763 C CA . VAL A 1 100 ? -2.023 -22.227 18.233 1.00 72.88 100 VAL A CA 1
ATOM 764 C C . VAL A 1 100 ? -2.098 -21.635 19.651 1.00 72.88 100 VAL A C 1
ATOM 766 O O . VAL A 1 100 ? -1.879 -20.444 19.847 1.00 72.88 100 VAL A O 1
ATOM 769 N N . SER A 1 101 ? -2.332 -22.475 20.666 1.00 77.56 101 SER A N 1
ATOM 770 C CA . SER A 1 101 ? -2.334 -22.096 22.082 1.00 77.56 101 SER A CA 1
ATOM 771 C C . SER A 1 101 ? -1.021 -21.490 22.579 1.00 77.56 101 SER A C 1
ATOM 773 O O . SER A 1 101 ? -1.055 -20.718 23.530 1.00 77.56 101 SER A O 1
ATOM 775 N N . ASN A 1 102 ? 0.118 -21.810 21.958 1.00 79.75 102 ASN A N 1
ATOM 776 C CA . ASN A 1 102 ? 1.420 -21.255 22.339 1.00 79.75 102 ASN A CA 1
ATOM 777 C C . ASN A 1 102 ? 1.544 -19.761 22.005 1.00 79.75 102 ASN A C 1
ATOM 779 O O . ASN A 1 102 ? 2.370 -19.072 22.596 1.00 79.75 102 ASN A O 1
ATOM 783 N N . PHE A 1 103 ? 0.720 -19.265 21.082 1.00 77.50 103 PHE A N 1
ATOM 784 C CA . PHE A 1 103 ? 0.734 -17.874 20.633 1.00 77.50 103 PHE A CA 1
ATOM 785 C C . PHE A 1 103 ? -0.301 -17.001 21.357 1.00 77.50 103 PHE A C 1
ATOM 787 O O . PHE A 1 103 ? -0.272 -15.779 21.227 1.00 77.50 103 PHE A O 1
ATOM 794 N N . ILE A 1 104 ? -1.215 -17.598 22.131 1.00 83.69 104 ILE A N 1
ATOM 795 C CA . ILE A 1 104 ? -2.220 -16.852 22.895 1.00 83.69 104 ILE A CA 1
ATOM 796 C C . ILE A 1 104 ? -1.682 -16.590 24.301 1.00 83.69 104 ILE A C 1
ATOM 798 O O . ILE A 1 104 ? -1.643 -17.486 25.144 1.00 83.69 104 ILE A O 1
ATOM 802 N N . HIS A 1 105 ? -1.280 -15.345 24.569 1.00 74.69 105 HIS A N 1
ATOM 803 C CA . HIS A 1 105 ? -0.875 -14.927 25.908 1.00 74.69 105 HIS A CA 1
ATOM 804 C C . HIS A 1 105 ? -2.100 -14.926 26.833 1.00 74.69 105 HIS A C 1
ATOM 806 O O . HIS A 1 105 ? -3.044 -14.159 26.647 1.00 74.69 105 HIS A O 1
ATOM 812 N N . ARG A 1 106 ? -2.107 -15.831 27.816 1.00 66.75 106 ARG A N 1
ATOM 813 C CA . ARG A 1 106 ? -3.224 -16.068 28.741 1.00 66.75 106 ARG A CA 1
ATOM 814 C C . ARG A 1 106 ? -3.234 -15.080 29.913 1.00 66.75 106 ARG A C 1
ATOM 816 O O . ARG A 1 106 ? -3.514 -15.485 31.034 1.00 66.75 106 ARG A O 1
ATOM 823 N N . ASP A 1 107 ? -2.958 -13.807 29.663 1.00 62.84 107 ASP A N 1
ATOM 824 C CA . ASP A 1 107 ? -2.996 -12.767 30.696 1.00 62.84 107 ASP A CA 1
ATOM 825 C C . ASP A 1 107 ? -4.143 -11.794 30.427 1.00 62.84 107 ASP A C 1
ATOM 827 O O . ASP A 1 107 ? -3.963 -10.604 30.198 1.00 62.84 107 ASP A O 1
ATOM 831 N N . THR A 1 108 ? -5.372 -12.310 30.417 1.00 60.44 108 THR A N 1
ATOM 832 C CA . THR A 1 108 ? -6.577 -11.480 30.579 1.00 60.44 108 THR A CA 1
ATOM 833 C C . THR A 1 108 ? -7.696 -12.308 31.202 1.00 60.44 108 THR A C 1
ATOM 835 O O . THR A 1 108 ? -8.706 -12.574 30.565 1.00 60.44 108 THR A O 1
ATOM 838 N N . THR A 1 109 ? -7.534 -12.731 32.454 1.00 57.31 109 THR A N 1
ATOM 839 C CA . THR A 1 109 ? -8.674 -13.134 33.296 1.00 57.31 109 THR A CA 1
ATOM 840 C C . THR A 1 109 ? -8.349 -12.901 34.767 1.00 57.31 109 THR A C 1
ATOM 842 O O . THR A 1 109 ? -8.065 -13.849 35.487 1.00 57.31 109 THR A O 1
ATOM 845 N N . GLU A 1 110 ? -8.384 -11.645 35.210 1.00 56.12 110 GLU A N 1
ATOM 846 C CA . GLU A 1 110 ? -8.669 -11.294 36.610 1.00 56.12 110 GLU A CA 1
ATOM 847 C C . GLU A 1 110 ? -9.057 -9.809 36.705 1.00 56.12 110 GLU A C 1
ATOM 849 O O . GLU A 1 110 ? -8.328 -8.963 37.210 1.00 56.12 110 GLU A O 1
ATOM 854 N N . ALA A 1 111 ? -10.230 -9.465 36.171 1.00 56.78 111 ALA A N 1
ATOM 855 C CA . ALA A 1 111 ? -10.919 -8.239 36.556 1.00 56.78 111 ALA A CA 1
ATOM 856 C C . ALA A 1 111 ? -12.439 -8.407 36.404 1.00 56.78 111 ALA A C 1
ATOM 858 O O . ALA A 1 111 ? -12.978 -8.330 35.306 1.00 56.78 111 ALA A O 1
ATOM 859 N N . LEU A 1 112 ? -13.083 -8.565 37.566 1.00 51.34 112 LEU A N 1
ATOM 860 C CA . LEU A 1 112 ? -14.472 -8.223 37.890 1.00 51.34 112 LEU A CA 1
ATOM 861 C C . LEU A 1 112 ? -15.590 -9.154 37.393 1.00 51.34 112 LEU A C 1
ATOM 863 O O . LEU A 1 112 ? -16.214 -8.911 36.370 1.00 51.34 112 LEU A O 1
ATOM 867 N N . ASP A 1 113 ? -15.978 -10.083 38.270 1.00 50.16 113 ASP A N 1
ATOM 868 C CA . ASP A 1 113 ? -17.395 -10.405 38.481 1.00 50.16 113 ASP A CA 1
ATOM 869 C C . ASP A 1 113 ? -17.716 -10.277 39.990 1.00 50.16 113 ASP A C 1
ATOM 871 O O . ASP A 1 113 ? -17.444 -11.201 40.759 1.00 50.16 113 ASP A O 1
ATOM 875 N N . PRO A 1 114 ? -18.232 -9.122 40.472 1.00 55.69 114 PRO A N 1
ATOM 876 C CA . PRO A 1 114 ? -18.571 -8.912 41.882 1.00 55.69 114 PRO A CA 1
ATOM 877 C C . PRO A 1 114 ? -19.995 -9.348 42.264 1.00 55.69 114 PRO A C 1
ATOM 879 O O . PRO A 1 114 ? -20.414 -9.096 43.391 1.00 55.69 114 PRO A O 1
ATOM 882 N N . PHE A 1 115 ? -20.767 -9.986 41.381 1.00 56.88 115 PHE A N 1
ATOM 883 C CA . PHE A 1 115 ? -22.169 -10.304 41.671 1.00 56.88 115 PHE A CA 1
ATOM 884 C C . PHE A 1 115 ? -22.475 -11.793 41.535 1.00 56.88 115 PHE A C 1
ATOM 886 O O . PHE A 1 115 ? -23.015 -12.258 40.535 1.00 56.88 115 PHE A O 1
ATOM 893 N N . ARG A 1 116 ? -22.209 -12.530 42.617 1.00 47.12 116 ARG A N 1
ATOM 894 C CA . ARG A 1 116 ? -22.938 -13.763 42.924 1.00 47.12 116 ARG A CA 1
ATOM 895 C C . ARG A 1 116 ? -23.739 -13.530 44.204 1.00 47.12 116 ARG A C 1
ATOM 897 O O . ARG A 1 116 ? -23.187 -13.572 45.300 1.00 47.12 116 ARG A O 1
ATOM 904 N N . GLY A 1 117 ? -25.012 -13.184 44.017 1.00 45.78 117 GLY A N 1
ATOM 905 C CA . GLY A 1 117 ? -26.060 -13.391 45.018 1.00 45.78 117 GLY A CA 1
ATOM 906 C C . GLY A 1 117 ? -26.527 -14.840 45.022 1.00 45.78 117 GLY A C 1
ATOM 907 O O . GLY A 1 117 ? -26.234 -15.559 44.035 1.00 45.78 117 GLY A O 1
#

Sequence (117 aa):
MCLHRFPPANPAKSRAKSVSGMDAISWTTSALKKVEPGCVLKCFKKAGFFSTSEVVTDSTTEENENELADLVANLDSNFSVEEYVNIDDDLSIEEEKLPVSNFIHRDTTEALDPFRG

Organism: Araneus ventricosus (NCBI:txid182803)

p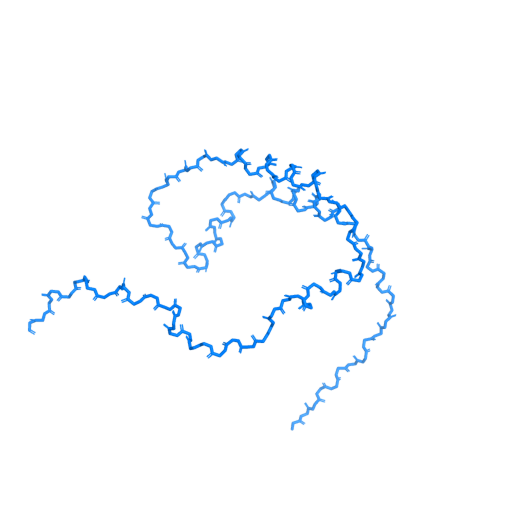LDDT: mean 70.76, std 12.68, range [43.66, 88.38]

Foldseek 3Di:
DDPPDDDPDDPPDPPPPDQQPVNVVVVVVVVVVVDDPVNVVVVCVVVVNDPPDDDPPPPDPPVVVVVVVVCVVPPPSPCDPVNVVCVCVPPPPDPPPDPPVVVDDPPPPDDDDPDDD

Secondary structure (DSSP, 8-state):
-----PPPPP----------HHHHHHHHHHHHTT--HHHHHHHHHHTT----S-------TTHHHHHHHHHHHH--S---HHHHHTTTTTS--S-----GGGGS------S------

Radius of gyration: 24.27 Å; Cα contacts (8 Å, |Δi|>4): 8; chains: 1; bounding box: 45×49×72 Å

Mean predicted aligned error: 20.57 Å

Solvent-accessible surface area (backbone atoms only — not comparable to full-atom values): 8179 Å² total; per-residue (Å²): 136,84,82,81,76,75,77,80,81,75,86,74,73,80,73,70,74,83,72,50,73,68,53,53,50,52,50,51,56,58,48,56,77,66,58,54,72,69,56,58,55,50,50,38,48,73,72,67,51,72,84,87,66,84,80,78,76,79,83,61,80,70,58,58,59,55,53,50,51,51,50,60,73,68,50,75,84,80,72,48,73,66,58,67,74,47,64,59,77,85,47,84,77,68,81,72,88,65,64,73,69,81,76,55,82,87,84,83,84,89,81,86,85,93,80,83,130